Protein AF-A0A5C4MH29-F1 (afdb_monomer)

Mean predicted aligned error: 8.15 Å

Structure (mmCIF, N/CA/C/O backbone):
data_AF-A0A5C4MH29-F1
#
_entry.id   AF-A0A5C4MH29-F1
#
loop_
_atom_site.group_PDB
_atom_site.id
_atom_site.type_symbol
_atom_site.label_atom_id
_atom_site.label_alt_id
_atom_site.label_comp_id
_atom_site.label_asym_id
_atom_site.label_entity_id
_atom_site.label_seq_id
_atom_site.pdbx_PDB_ins_code
_atom_site.Cartn_x
_atom_site.Cartn_y
_atom_site.Cartn_z
_atom_site.occupancy
_atom_site.B_iso_or_equiv
_atom_site.auth_seq_id
_atom_site.auth_comp_id
_atom_site.auth_asym_id
_atom_site.auth_atom_id
_atom_site.pdbx_PDB_mo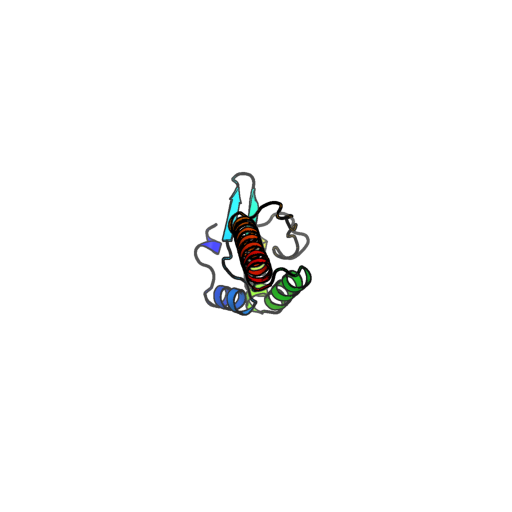del_num
ATOM 1 N N . LYS A 1 1 ? -5.530 -4.523 -14.026 1.00 89.12 1 LYS A N 1
ATOM 2 C CA . LYS A 1 1 ? -6.011 -5.848 -13.537 1.00 89.12 1 LYS A CA 1
ATOM 3 C C . LYS A 1 1 ? -5.090 -7.004 -13.938 1.00 89.12 1 LYS A C 1
ATOM 5 O O . LYS A 1 1 ? -4.493 -7.579 -13.048 1.00 89.12 1 LYS A O 1
ATOM 10 N N . ARG A 1 2 ? -4.913 -7.328 -15.233 1.00 92.62 2 ARG A N 1
ATOM 11 C CA . ARG A 1 2 ? -4.077 -8.476 -15.668 1.00 92.62 2 ARG A CA 1
ATOM 12 C C . ARG A 1 2 ? -2.631 -8.456 -15.143 1.00 92.62 2 ARG A C 1
ATOM 14 O O . ARG A 1 2 ? -2.185 -9.482 -14.659 1.00 92.62 2 ARG A O 1
ATOM 21 N N . ARG A 1 3 ? -1.936 -7.311 -15.195 1.00 91.19 3 ARG A N 1
ATOM 22 C CA . ARG A 1 3 ? -0.556 -7.185 -14.677 1.00 91.19 3 ARG A CA 1
ATOM 23 C C . ARG A 1 3 ? -0.464 -7.493 -13.176 1.00 91.19 3 ARG A C 1
ATOM 25 O O . ARG A 1 3 ? 0.333 -8.321 -12.770 1.00 91.19 3 ARG A O 1
ATOM 32 N N . HIS A 1 4 ? -1.385 -6.953 -12.379 1.00 94.00 4 HIS A N 1
ATOM 33 C CA . HIS A 1 4 ? -1.471 -7.223 -10.938 1.00 94.00 4 HIS A CA 1
ATOM 34 C C . HIS A 1 4 ? -1.911 -8.654 -10.568 1.00 94.00 4 HIS A C 1
ATOM 36 O O . HIS A 1 4 ? -1.766 -9.047 -9.419 1.00 94.00 4 HIS A O 1
ATOM 42 N N . ALA A 1 5 ? -2.421 -9.457 -11.510 1.00 94.75 5 ALA A N 1
ATOM 43 C CA . ALA A 1 5 ? -2.714 -10.874 -11.258 1.00 94.75 5 ALA A CA 1
ATOM 44 C C . ALA A 1 5 ? -1.462 -11.769 -11.344 1.00 94.75 5 ALA A C 1
ATOM 46 O O . ALA A 1 5 ? -1.512 -12.932 -10.957 1.00 94.75 5 ALA A O 1
ATOM 47 N N . ALA A 1 6 ? -0.363 -11.240 -11.884 1.00 94.69 6 ALA A N 1
ATOM 48 C CA . ALA A 1 6 ? 0.896 -11.947 -12.081 1.00 94.69 6 ALA A CA 1
ATOM 49 C C . ALA A 1 6 ? 2.070 -10.980 -11.860 1.00 94.69 6 ALA A C 1
ATOM 51 O O . ALA A 1 6 ? 2.892 -10.764 -12.751 1.00 94.69 6 ALA A O 1
ATOM 52 N N . VAL A 1 7 ? 2.102 -10.357 -10.677 1.00 96.25 7 VAL A N 1
ATOM 53 C CA . VAL A 1 7 ? 3.209 -9.482 -10.270 1.00 96.25 7 VAL A CA 1
ATOM 54 C C . VAL A 1 7 ? 4.501 -10.296 -10.221 1.00 96.25 7 VAL A C 1
ATOM 56 O O . VAL A 1 7 ? 4.497 -11.469 -9.842 1.00 96.25 7 VAL A O 1
ATOM 59 N N . TRP A 1 8 ? 5.609 -9.684 -10.631 1.00 97.44 8 TRP A N 1
ATOM 60 C CA . TRP A 1 8 ? 6.907 -10.348 -10.625 1.00 97.44 8 TRP A CA 1
ATOM 61 C C . TRP A 1 8 ? 7.310 -10.750 -9.200 1.00 97.44 8 TRP A C 1
ATOM 63 O O . TRP A 1 8 ? 7.207 -9.916 -8.301 1.00 97.44 8 TRP A O 1
ATOM 73 N N . PRO A 1 9 ? 7.828 -11.972 -8.977 1.00 98.00 9 PRO A N 1
ATOM 74 C CA . PRO A 1 9 ? 8.247 -12.404 -7.643 1.00 98.00 9 PRO A CA 1
ATOM 75 C C . PRO A 1 9 ? 9.243 -11.442 -6.983 1.00 98.00 9 PRO A C 1
ATOM 77 O O . PRO A 1 9 ? 9.075 -11.075 -5.831 1.00 98.00 9 PRO A O 1
ATOM 80 N N . GLU A 1 10 ? 10.224 -10.944 -7.738 1.00 97.75 10 GLU A N 1
ATOM 81 C CA . GLU A 1 10 ? 11.200 -9.958 -7.252 1.00 97.75 10 GLU A CA 1
ATOM 82 C C . GLU A 1 10 ? 10.580 -8.613 -6.841 1.00 97.75 10 GLU A C 1
ATOM 84 O O . GLU A 1 10 ? 11.100 -7.951 -5.948 1.00 97.75 10 GLU A O 1
ATOM 89 N N . MET A 1 11 ? 9.465 -8.212 -7.458 1.00 96.62 11 MET A N 1
ATOM 90 C CA . MET A 1 11 ? 8.736 -7.002 -7.076 1.00 96.62 11 MET A CA 1
ATOM 91 C C . MET A 1 11 ? 7.990 -7.219 -5.754 1.00 96.62 11 MET A C 1
ATOM 93 O O . MET A 1 11 ? 7.990 -6.337 -4.901 1.00 96.62 11 MET A O 1
ATOM 97 N N . LEU A 1 12 ? 7.395 -8.402 -5.565 1.00 97.31 12 LEU A N 1
ATOM 98 C CA . LEU A 1 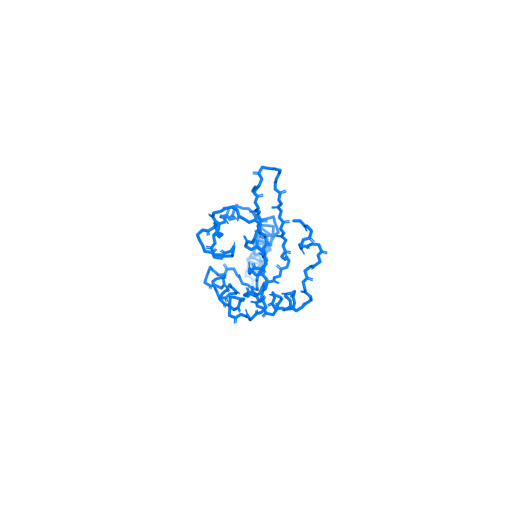12 ? 6.731 -8.778 -4.311 1.00 97.31 12 LEU A CA 1
ATOM 99 C C . LEU A 1 12 ? 7.723 -8.817 -3.142 1.00 97.31 12 LEU A C 1
ATOM 101 O O . LEU A 1 12 ? 7.439 -8.268 -2.081 1.00 97.31 12 LEU A O 1
ATOM 105 N N . GLU A 1 13 ? 8.902 -9.404 -3.356 1.00 97.81 13 GLU A N 1
ATOM 106 C CA . GLU A 1 13 ? 9.976 -9.428 -2.356 1.00 97.81 13 GLU A CA 1
ATOM 107 C C . GLU A 1 13 ? 10.490 -8.019 -2.034 1.00 97.81 13 GLU A C 1
ATOM 109 O O . GLU A 1 13 ? 10.710 -7.693 -0.871 1.00 97.81 13 GLU A O 1
ATOM 114 N N . ALA A 1 14 ? 10.645 -7.156 -3.045 1.00 96.75 14 ALA A N 1
ATOM 115 C CA . ALA A 1 14 ? 11.069 -5.775 -2.832 1.00 96.75 14 ALA A CA 1
ATOM 116 C C . ALA A 1 14 ? 10.048 -4.964 -2.021 1.00 96.75 14 ALA A C 1
ATOM 118 O O . ALA A 1 14 ? 10.448 -4.244 -1.110 1.00 96.75 14 ALA A O 1
ATOM 119 N N . LEU A 1 15 ? 8.749 -5.122 -2.303 1.00 95.44 15 LEU A N 1
ATOM 120 C CA . LEU A 1 15 ? 7.672 -4.511 -1.516 1.00 95.44 15 LEU A CA 1
ATOM 121 C C . LEU A 1 15 ? 7.743 -4.965 -0.055 1.00 95.44 15 LEU A C 1
ATOM 123 O O . LEU A 1 15 ? 7.806 -4.133 0.850 1.00 95.44 15 LEU A O 1
ATOM 127 N N . TYR A 1 16 ? 7.807 -6.278 0.172 1.00 95.25 16 TYR A N 1
ATOM 128 C CA . TYR A 1 16 ? 7.871 -6.830 1.522 1.00 95.25 16 TYR A CA 1
ATOM 129 C C . TYR A 1 16 ? 9.114 -6.340 2.281 1.00 95.25 16 TYR A C 1
ATOM 131 O O . TYR A 1 16 ? 9.007 -5.878 3.413 1.00 95.25 16 TYR A O 1
ATOM 139 N N . ALA A 1 17 ? 10.290 -6.363 1.644 1.00 94.44 17 ALA A N 1
ATOM 140 C CA . ALA A 1 17 ? 11.541 -5.891 2.240 1.00 94.44 17 ALA A CA 1
ATOM 141 C C . ALA A 1 17 ? 11.571 -4.371 2.486 1.00 94.44 17 ALA A C 1
ATOM 143 O O . ALA A 1 17 ? 12.290 -3.908 3.372 1.00 94.44 17 ALA A O 1
ATOM 144 N N . ALA A 1 18 ? 10.807 -3.586 1.720 1.00 92.62 18 ALA A N 1
ATOM 145 C CA . ALA A 1 18 ? 10.659 -2.150 1.938 1.00 92.62 18 ALA A CA 1
ATOM 146 C C . ALA A 1 18 ? 9.750 -1.813 3.136 1.00 92.62 18 ALA A C 1
ATOM 148 O O . ALA A 1 18 ? 9.777 -0.665 3.591 1.00 92.62 18 ALA A O 1
ATOM 149 N N . GLY A 1 19 ? 9.006 -2.793 3.665 1.00 92.69 19 GLY A N 1
ATOM 150 C CA . GLY A 1 19 ? 8.056 -2.640 4.775 1.00 92.69 19 GLY A CA 1
ATOM 151 C C . GLY A 1 19 ? 6.595 -2.538 4.332 1.00 92.69 19 GLY A C 1
ATOM 152 O O . GLY A 1 19 ? 5.768 -2.027 5.076 1.00 92.69 19 GLY A O 1
ATOM 153 N N . TRP A 1 20 ? 6.267 -2.964 3.106 1.00 93.44 20 TRP A N 1
ATOM 154 C CA . TRP A 1 20 ? 4.887 -2.973 2.623 1.00 93.44 20 TRP A CA 1
ATOM 155 C C . TRP A 1 20 ? 4.222 -4.288 3.028 1.00 93.44 20 TRP A C 1
ATOM 157 O O . TRP A 1 20 ? 4.528 -5.359 2.489 1.00 93.44 20 TRP A O 1
ATOM 167 N N . HIS A 1 21 ? 3.283 -4.202 3.960 1.00 93.56 21 HIS A N 1
ATOM 168 C CA . HIS A 1 21 ? 2.521 -5.327 4.487 1.00 93.56 21 HIS A CA 1
ATOM 169 C C . HIS A 1 21 ? 1.036 -5.177 4.154 1.00 93.56 21 HIS A C 1
ATOM 171 O O . HIS A 1 21 ? 0.560 -4.094 3.825 1.00 93.56 21 HIS A O 1
ATOM 177 N N . ASN A 1 22 ? 0.321 -6.304 4.132 1.00 95.06 22 ASN A N 1
ATOM 178 C CA . ASN A 1 22 ? -1.108 -6.387 3.802 1.00 95.06 22 ASN A CA 1
ATOM 179 C C . ASN A 1 22 ? -1.553 -5.556 2.568 1.00 95.06 22 ASN A C 1
ATOM 181 O 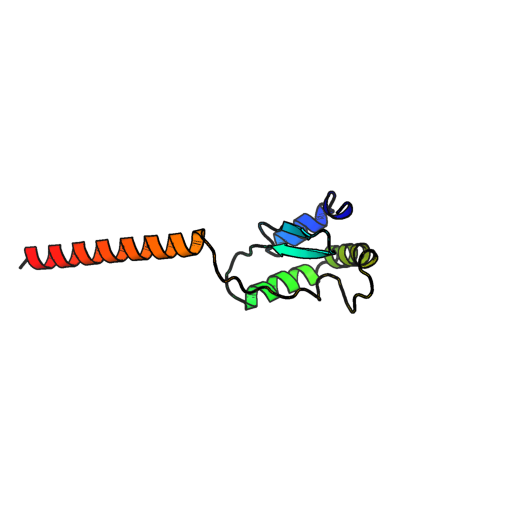O . ASN A 1 22 ? -2.676 -5.054 2.497 1.00 95.06 22 ASN A O 1
ATOM 185 N N . TYR A 1 23 ? -0.664 -5.400 1.577 1.00 94.88 23 TYR A N 1
ATOM 186 C CA . TYR A 1 23 ? -0.867 -4.462 0.475 1.00 94.88 23 TYR A CA 1
ATOM 187 C C . TYR A 1 23 ? -1.944 -4.948 -0.503 1.00 94.88 23 TYR A C 1
ATOM 189 O O . TYR A 1 23 ? -1.829 -6.019 -1.103 1.00 94.88 23 TYR A O 1
ATOM 197 N N . SER A 1 24 ? -2.983 -4.136 -0.691 1.00 95.50 24 SER A N 1
ATOM 198 C CA . SER A 1 24 ? -4.134 -4.419 -1.548 1.00 95.50 24 SER A CA 1
ATOM 199 C C . SER A 1 24 ? -4.471 -3.241 -2.460 1.00 95.50 24 SER A C 1
ATOM 201 O O . SER A 1 24 ? -4.336 -2.079 -2.086 1.00 95.50 24 SER A O 1
ATOM 203 N N . LEU A 1 25 ? -4.968 -3.552 -3.661 1.00 94.56 25 LEU A N 1
ATOM 204 C CA . LEU A 1 25 ? -5.442 -2.575 -4.642 1.00 94.56 25 LEU A CA 1
ATOM 205 C C . LEU A 1 25 ? -6.917 -2.813 -4.977 1.00 94.56 25 LEU A C 1
ATOM 207 O O . LEU A 1 25 ? -7.317 -3.920 -5.343 1.00 94.56 25 LEU A O 1
ATOM 211 N N . PHE A 1 26 ? -7.706 -1.745 -4.954 1.00 94.25 26 PHE A N 1
ATOM 212 C CA . PHE A 1 26 ? -9.132 -1.746 -5.264 1.00 94.25 26 PHE A CA 1
ATOM 213 C C . PHE A 1 26 ? -9.392 -0.829 -6.451 1.00 94.25 26 PHE A C 1
ATOM 215 O O . PHE A 1 26 ? -9.005 0.333 -6.440 1.00 94.25 26 PHE A O 1
ATOM 222 N N . LEU A 1 27 ? -10.057 -1.345 -7.485 1.00 92.62 27 LEU A N 1
ATOM 223 C CA . LEU A 1 27 ? -10.370 -0.581 -8.692 1.00 92.62 27 LEU A CA 1
ATOM 224 C C . LEU A 1 27 ? -11.881 -0.488 -8.878 1.00 92.62 27 LEU A C 1
ATOM 226 O O . LEU A 1 27 ? -12.548 -1.504 -9.109 1.00 92.62 27 LEU A O 1
ATOM 230 N N . ARG A 1 28 ? -12.407 0.734 -8.824 1.00 92.94 28 ARG A N 1
ATOM 231 C CA . ARG A 1 28 ? -13.812 1.039 -9.097 1.00 92.94 28 ARG A CA 1
ATOM 232 C C . ARG A 1 28 ? -14.071 1.074 -10.617 1.00 92.94 28 ARG A C 1
ATOM 234 O O . ARG A 1 28 ? -13.143 1.331 -11.386 1.00 92.94 28 ARG A O 1
ATOM 241 N N . PRO A 1 29 ? -15.302 0.791 -11.098 1.00 92.44 29 PRO A N 1
ATOM 242 C CA . PRO A 1 29 ? -15.598 0.779 -12.536 1.00 92.44 29 PRO A CA 1
ATOM 243 C C . PRO A 1 29 ? -15.363 2.101 -13.277 1.00 92.44 29 PRO A C 1
ATOM 245 O O . PRO A 1 29 ? -15.210 2.079 -14.492 1.00 92.44 29 PRO A O 1
ATOM 248 N N . ASP A 1 30 ? -15.339 3.227 -12.568 1.00 88.62 30 ASP A N 1
ATOM 249 C CA . ASP A 1 30 ? -15.089 4.563 -13.120 1.00 88.62 30 ASP A CA 1
ATOM 250 C C . ASP A 1 30 ? -13.598 4.940 -13.179 1.00 88.62 30 ASP A C 1
ATOM 252 O O . ASP A 1 30 ? -13.271 6.064 -13.540 1.00 88.62 30 ASP A O 1
ATOM 256 N N . GLY A 1 31 ? -12.698 4.014 -12.833 1.00 85.75 31 GLY A N 1
ATOM 257 C CA . GLY A 1 31 ? -11.252 4.207 -12.940 1.00 85.75 31 GLY A CA 1
ATOM 258 C C . GLY A 1 31 ? -10.557 4.625 -11.647 1.00 85.75 31 GLY A C 1
ATOM 259 O O . GLY A 1 31 ? -9.329 4.615 -11.619 1.00 85.75 31 GLY A O 1
ATOM 260 N N . LEU A 1 32 ? -11.288 4.911 -10.560 1.00 86.88 32 LEU A N 1
ATOM 261 C CA . LEU A 1 32 ? -10.652 5.198 -9.270 1.00 86.88 32 LEU A CA 1
ATOM 262 C C . LEU A 1 32 ? -9.916 3.956 -8.743 1.00 86.88 32 LEU A C 1
ATOM 264 O O . LEU A 1 32 ? -10.540 2.918 -8.493 1.00 86.88 32 LEU A O 1
ATOM 268 N N . LEU A 1 33 ? -8.604 4.088 -8.546 1.00 88.56 33 LEU A N 1
ATOM 269 C CA . LEU A 1 33 ? -7.736 3.082 -7.940 1.00 88.56 33 LEU A CA 1
ATOM 270 C C . LEU A 1 33 ? -7.374 3.510 -6.512 1.00 88.56 33 LEU A C 1
ATOM 272 O O . LEU A 1 33 ? -6.863 4.606 -6.310 1.00 88.56 33 LEU A O 1
ATOM 276 N N . ILE A 1 34 ? -7.625 2.641 -5.535 1.00 91.62 34 ILE A N 1
ATOM 277 C CA . ILE A 1 34 ? -7.279 2.845 -4.123 1.00 91.62 34 ILE A CA 1
ATOM 278 C C . ILE A 1 34 ? -6.267 1.777 -3.717 1.00 91.62 34 ILE A C 1
ATOM 280 O O . ILE A 1 34 ? -6.500 0.592 -3.966 1.00 91.62 34 ILE A O 1
ATOM 284 N N . GLY A 1 35 ? -5.167 2.194 -3.090 1.00 91.50 35 GLY A N 1
ATOM 285 C CA . GLY A 1 35 ? -4.214 1.305 -2.431 1.00 91.50 35 GLY A CA 1
ATOM 286 C C . GLY A 1 35 ? -4.373 1.349 -0.917 1.00 91.50 35 GLY A C 1
ATOM 287 O O . GLY A 1 35 ? -4.562 2.418 -0.351 1.00 91.50 35 GLY A O 1
ATOM 288 N N . TYR A 1 36 ? -4.297 0.185 -0.283 1.00 92.31 36 TYR A N 1
ATOM 289 C CA . TYR A 1 36 ? -4.234 0.025 1.168 1.00 92.31 36 TYR A CA 1
ATOM 290 C C . TYR A 1 36 ? -2.982 -0.770 1.503 1.00 92.31 36 TYR A C 1
ATOM 292 O O . TYR A 1 36 ? -2.808 -1.842 0.929 1.00 92.31 36 TYR A O 1
ATOM 300 N N . LEU A 1 37 ? -2.138 -0.272 2.401 1.00 92.06 37 LEU A N 1
ATOM 301 C CA . LEU A 1 37 ? -0.969 -0.981 2.914 1.00 92.06 37 LEU A CA 1
ATOM 302 C C . LEU A 1 37 ? -0.854 -0.760 4.420 1.00 92.06 37 LEU A C 1
ATOM 304 O O . LEU A 1 37 ? -1.260 0.281 4.929 1.00 92.06 37 LEU A O 1
ATOM 308 N N . GLU A 1 38 ? -0.251 -1.725 5.094 1.00 90.94 38 GLU A N 1
ATOM 309 C CA . GLU A 1 38 ? 0.211 -1.633 6.473 1.00 90.94 38 GLU A CA 1
ATOM 310 C C . GLU A 1 38 ? 1.742 -1.530 6.470 1.00 90.94 38 GLU A C 1
ATOM 312 O O . GLU A 1 38 ? 2.414 -2.102 5.610 1.00 90.94 38 GLU A O 1
ATOM 317 N N . THR A 1 39 ? 2.300 -0.810 7.435 1.00 90.38 39 THR A N 1
ATOM 318 C CA . THR A 1 39 ? 3.738 -0.766 7.726 1.00 90.38 39 THR A CA 1
ATOM 319 C C . THR A 1 39 ? 3.917 -0.873 9.239 1.00 90.38 39 THR A C 1
ATOM 321 O O . THR A 1 39 ? 2.973 -0.628 9.989 1.00 90.38 39 THR A O 1
ATOM 324 N N . ASP A 1 40 ? 5.110 -1.243 9.696 1.00 83.50 40 ASP A N 1
ATOM 325 C CA . ASP A 1 40 ? 5.412 -1.568 11.099 1.00 83.50 40 ASP A CA 1
ATOM 326 C C . ASP A 1 40 ? 5.240 -0.395 12.099 1.00 83.50 40 ASP A C 1
ATOM 328 O O . ASP A 1 40 ? 5.477 -0.566 13.296 1.00 83.50 40 ASP A O 1
ATOM 332 N N . SER A 1 41 ? 4.819 0.791 11.648 1.00 67.56 41 SER A N 1
ATOM 333 C CA . SER A 1 41 ? 4.693 1.997 12.470 1.00 67.56 41 SER A CA 1
ATOM 334 C C . SER A 1 41 ? 3.626 2.956 11.941 1.00 67.56 41 SER A C 1
ATOM 336 O O . SER A 1 41 ? 3.381 3.049 10.741 1.00 67.56 41 SER A O 1
ATOM 338 N N . VAL A 1 42 ? 3.010 3.693 12.863 1.00 58.03 42 VAL A N 1
ATOM 339 C CA . VAL A 1 42 ? 1.921 4.661 12.630 1.00 58.03 42 VAL A CA 1
ATOM 340 C C . VAL A 1 42 ? 2.415 6.098 12.427 1.00 58.03 42 VAL A C 1
ATOM 342 O O . VAL A 1 42 ? 1.612 7.012 12.249 1.00 58.03 42 VAL A O 1
ATOM 345 N N . GLU A 1 43 ? 3.728 6.329 12.453 1.00 66.12 43 GLU A N 1
ATOM 346 C CA . GLU A 1 43 ? 4.285 7.671 12.285 1.00 66.12 43 GLU A CA 1
ATOM 347 C C . GLU A 1 43 ? 4.292 8.089 10.806 1.00 66.12 43 GLU A C 1
ATOM 349 O O . GLU A 1 43 ? 4.800 7.378 9.938 1.00 66.12 43 GLU A O 1
ATOM 354 N N . ALA A 1 44 ? 3.776 9.288 10.512 1.00 61.28 44 ALA A N 1
ATOM 355 C CA . ALA A 1 44 ? 3.641 9.808 9.145 1.00 61.28 44 ALA A CA 1
ATOM 356 C C . ALA A 1 44 ? 4.976 9.902 8.374 1.00 61.28 44 ALA A C 1
ATOM 358 O O . ALA A 1 44 ? 4.999 9.863 7.142 1.00 61.28 44 ALA A O 1
ATOM 359 N N . ASP A 1 45 ? 6.099 10.026 9.085 1.00 68.75 45 ASP A N 1
ATOM 360 C CA . ASP A 1 45 ? 7.425 10.063 8.467 1.00 68.75 45 ASP A CA 1
ATOM 361 C C . ASP A 1 45 ? 7.894 8.675 7.994 1.00 68.75 45 ASP A C 1
ATOM 363 O O . ASP A 1 45 ? 8.639 8.584 7.017 1.00 68.75 45 ASP A O 1
ATOM 367 N N . GLU A 1 46 ? 7.379 7.585 8.571 1.00 76.25 46 GLU A N 1
ATOM 368 C CA . GLU A 1 46 ? 7.738 6.231 8.142 1.00 76.25 46 GLU A CA 1
ATOM 369 C C . GLU A 1 46 ? 7.077 5.823 6.820 1.00 76.25 46 GLU A C 1
ATOM 371 O O . GLU A 1 46 ? 7.675 5.059 6.056 1.00 76.25 46 GLU A O 1
ATOM 376 N N . LEU A 1 47 ? 5.906 6.385 6.482 1.00 78.50 47 LEU A N 1
ATOM 377 C CA . LEU A 1 47 ? 5.295 6.172 5.164 1.00 78.50 47 LEU A CA 1
ATOM 378 C C . LEU A 1 47 ? 6.211 6.688 4.040 1.00 78.50 47 LEU A C 1
ATOM 380 O O . LEU A 1 47 ? 6.420 6.015 3.028 1.00 78.50 47 LEU A O 1
ATOM 384 N N . LYS A 1 48 ? 6.816 7.865 4.232 1.00 82.94 48 LYS A N 1
ATOM 385 C CA . LYS A 1 48 ? 7.775 8.427 3.268 1.00 82.94 48 LYS A CA 1
ATOM 386 C C . LYS A 1 48 ? 9.027 7.565 3.169 1.00 82.94 48 LYS A C 1
ATOM 388 O O . LYS A 1 48 ? 9.554 7.379 2.074 1.00 82.94 48 LYS A O 1
ATOM 393 N N . ASP A 1 49 ? 9.477 7.000 4.284 1.00 87.06 49 ASP A N 1
ATOM 394 C CA . ASP A 1 49 ? 10.651 6.134 4.307 1.00 87.06 49 ASP A CA 1
ATOM 395 C C . ASP A 1 49 ? 10.409 4.799 3.586 1.00 87.06 49 ASP A C 1
ATOM 397 O O . ASP A 1 49 ? 11.252 4.387 2.784 1.00 87.06 49 ASP A O 1
ATOM 401 N N . VAL A 1 50 ? 9.267 4.125 3.799 1.00 88.56 50 VAL A N 1
ATOM 402 C CA . VAL A 1 50 ? 8.930 2.884 3.061 1.00 88.56 50 VAL A CA 1
ATOM 403 C C . VAL A 1 50 ? 8.767 3.154 1.563 1.00 88.56 50 VAL A C 1
ATOM 405 O O . VAL A 1 50 ? 9.176 2.331 0.737 1.00 88.56 50 VAL A O 1
ATOM 408 N N . GLN A 1 51 ? 8.217 4.316 1.193 1.00 87.38 51 GLN A N 1
ATOM 409 C CA . GLN A 1 51 ? 8.102 4.748 -0.200 1.00 87.38 51 GLN A CA 1
ATOM 410 C C . GLN A 1 51 ? 9.481 5.014 -0.809 1.00 87.38 51 GLN A C 1
ATOM 412 O O . GLN A 1 51 ? 9.784 4.497 -1.883 1.00 87.38 51 GLN A O 1
ATOM 417 N N . ALA A 1 52 ? 10.353 5.743 -0.108 1.00 89.06 52 ALA A N 1
ATOM 418 C CA . ALA A 1 52 ? 11.710 6.031 -0.563 1.00 89.06 52 ALA A CA 1
ATOM 419 C C . ALA A 1 52 ? 12.548 4.752 -0.726 1.00 89.06 52 ALA A C 1
ATOM 421 O O . ALA A 1 52 ? 13.265 4.604 -1.721 1.00 89.06 52 ALA A O 1
ATOM 422 N N . ARG A 1 53 ? 12.422 3.794 0.205 1.00 91.00 53 ARG A N 1
ATOM 423 C CA . ARG A 1 53 ? 13.055 2.471 0.090 1.00 91.00 53 ARG A CA 1
ATOM 424 C C . ARG A 1 53 ? 12.600 1.742 -1.169 1.00 91.00 53 ARG A C 1
ATOM 426 O O . ARG A 1 53 ? 13.446 1.221 -1.891 1.00 91.00 53 ARG A O 1
ATOM 433 N N . MET A 1 54 ? 11.297 1.740 -1.458 1.00 92.56 54 MET A N 1
ATOM 434 C CA . MET A 1 54 ? 10.764 1.097 -2.659 1.00 92.56 54 MET A CA 1
ATOM 435 C C . MET A 1 54 ? 11.227 1.803 -3.941 1.00 92.56 54 MET A C 1
ATOM 437 O O . MET A 1 54 ? 11.686 1.143 -4.880 1.00 92.56 54 MET A O 1
ATOM 441 N N . ALA A 1 55 ? 11.180 3.138 -3.959 1.00 90.44 55 ALA A N 1
ATOM 442 C CA . ALA A 1 55 ? 11.583 3.968 -5.092 1.00 90.44 55 ALA A CA 1
ATOM 443 C C . ALA A 1 55 ? 13.060 3.771 -5.474 1.00 90.44 55 ALA A C 1
ATOM 445 O O . ALA A 1 55 ? 13.416 3.833 -6.651 1.00 90.44 55 ALA A O 1
ATOM 446 N N . ALA A 1 56 ? 13.916 3.466 -4.495 1.00 92.56 56 ALA A N 1
ATOM 447 C CA . ALA A 1 56 ? 15.331 3.186 -4.712 1.00 92.56 56 ALA A CA 1
ATOM 448 C C . ALA A 1 56 ? 15.609 1.841 -5.417 1.00 92.56 56 ALA A C 1
ATOM 450 O O . ALA A 1 56 ? 16.735 1.611 -5.865 1.00 92.56 56 ALA A O 1
ATOM 451 N N . THR A 1 57 ? 14.628 0.938 -5.533 1.00 94.69 57 THR A N 1
ATOM 452 C CA . THR A 1 57 ? 14.851 -0.395 -6.113 1.00 94.69 57 THR A CA 1
ATOM 453 C C . THR A 1 57 ? 14.794 -0.393 -7.646 1.00 94.69 57 THR A C 1
ATOM 455 O O . THR A 1 57 ? 13.915 0.199 -8.278 1.00 94.69 57 THR A O 1
ATOM 458 N N . ASP A 1 58 ? 15.705 -1.138 -8.283 1.00 95.62 58 ASP A N 1
ATOM 459 C CA . ASP A 1 58 ? 15.714 -1.309 -9.744 1.00 95.62 58 ASP A CA 1
ATOM 460 C C . ASP A 1 58 ? 14.469 -2.043 -10.268 1.00 95.62 58 ASP A C 1
ATOM 462 O O . ASP A 1 58 ? 14.062 -1.854 -11.418 1.00 95.62 58 ASP A O 1
ATOM 466 N N . VAL A 1 59 ? 13.868 -2.913 -9.450 1.00 96.38 59 VAL A N 1
ATOM 467 C CA . VAL A 1 59 ? 12.631 -3.616 -9.807 1.00 96.38 59 VAL A CA 1
ATOM 468 C C . VAL A 1 59 ? 11.426 -2.681 -9.805 1.00 96.38 59 VAL A C 1
ATOM 470 O O . VAL A 1 59 ? 10.656 -2.754 -10.761 1.00 96.38 59 VAL A O 1
ATOM 473 N N . ASN A 1 60 ? 11.318 -1.745 -8.846 1.00 93.62 60 ASN A N 1
ATOM 474 C CA . ASN A 1 60 ? 10.246 -0.744 -8.860 1.00 93.62 60 ASN A CA 1
ATOM 475 C C . ASN A 1 60 ? 10.306 0.074 -10.145 1.00 93.62 60 ASN A C 1
ATOM 477 O O . ASN A 1 60 ? 9.322 0.157 -10.867 1.00 93.62 60 ASN A O 1
ATOM 481 N N . ARG A 1 61 ? 11.491 0.581 -10.508 1.00 92.56 61 ARG A N 1
ATOM 482 C CA . ARG A 1 61 ? 11.671 1.367 -11.738 1.00 92.56 61 ARG A CA 1
ATOM 483 C C . ARG A 1 61 ? 11.173 0.633 -12.987 1.00 92.56 61 ARG A C 1
ATOM 485 O O . ARG A 1 61 ? 10.482 1.221 -13.815 1.00 92.56 61 ARG A O 1
ATOM 492 N N . ARG A 1 62 ? 11.523 -0.650 -13.137 1.00 94.81 62 ARG A N 1
ATOM 493 C CA . ARG A 1 62 ? 11.091 -1.477 -14.279 1.00 94.81 62 ARG A CA 1
ATOM 494 C C . ARG A 1 62 ? 9.588 -1.742 -14.250 1.00 94.81 62 ARG A C 1
ATOM 496 O O . ARG A 1 62 ? 8.937 -1.647 -15.285 1.00 94.81 62 ARG A O 1
ATOM 503 N N . TRP A 1 63 ? 9.050 -2.052 -13.074 1.00 93.50 63 TRP A N 1
ATOM 504 C CA . TRP A 1 63 ? 7.625 -2.295 -12.895 1.00 93.50 63 TRP A CA 1
ATOM 505 C C . TRP A 1 63 ? 6.792 -1.046 -13.209 1.00 93.50 63 TRP A C 1
ATOM 507 O O . TRP A 1 63 ? 5.826 -1.131 -13.967 1.00 93.50 63 TRP A O 1
ATOM 517 N N . GLN A 1 64 ? 7.204 0.121 -12.706 1.00 89.06 64 GLN A N 1
ATOM 518 C CA . GLN A 1 64 ? 6.550 1.399 -12.989 1.00 89.06 64 GLN A CA 1
ATOM 519 C C . GLN A 1 64 ? 6.604 1.751 -14.474 1.00 89.06 64 GLN A C 1
ATOM 521 O O . GLN A 1 64 ? 5.600 2.192 -15.024 1.00 89.06 64 GLN A O 1
ATOM 526 N N . ALA A 1 65 ? 7.728 1.488 -15.149 1.00 89.06 65 ALA A N 1
ATOM 527 C CA . ALA A 1 65 ? 7.840 1.701 -16.590 1.00 89.06 65 ALA A CA 1
ATOM 528 C C . ALA A 1 65 ? 6.832 0.856 -17.387 1.00 89.06 65 ALA A C 1
ATOM 530 O O . ALA A 1 65 ? 6.224 1.371 -18.321 1.00 89.06 65 ALA A O 1
ATOM 531 N N . GLU A 1 66 ? 6.598 -0.407 -17.004 1.00 88.94 66 GLU A N 1
ATOM 532 C CA . GLU A 1 66 ? 5.513 -1.176 -17.619 1.00 88.94 66 GLU A CA 1
ATOM 533 C C . GLU A 1 66 ? 4.158 -0.559 -17.275 1.00 88.94 66 GLU A C 1
ATOM 535 O O . GLU A 1 66 ? 3.349 -0.302 -18.163 1.00 88.94 66 GLU A O 1
ATOM 540 N N . MET A 1 67 ? 3.891 -0.314 -15.991 1.00 87.62 67 MET A N 1
ATOM 541 C CA . MET A 1 67 ? 2.593 0.158 -15.507 1.00 87.62 67 MET A CA 1
ATOM 542 C C . MET A 1 67 ? 2.175 1.519 -16.070 1.00 87.62 67 MET A C 1
ATOM 544 O O . MET A 1 67 ? 0.981 1.696 -16.316 1.00 87.62 67 MET A O 1
ATOM 548 N N . ALA A 1 68 ? 3.124 2.418 -16.340 1.00 84.00 68 ALA A N 1
ATOM 549 C CA . ALA A 1 68 ? 2.894 3.736 -16.925 1.00 84.00 68 ALA A CA 1
ATOM 550 C C . ALA A 1 68 ? 2.141 3.677 -18.266 1.00 84.00 68 ALA A C 1
ATOM 552 O O . ALA A 1 68 ? 1.327 4.548 -18.541 1.00 84.00 68 ALA A O 1
ATOM 553 N N . GLU A 1 69 ? 2.306 2.608 -19.055 1.00 82.62 69 GLU A N 1
ATOM 554 C CA . GLU A 1 69 ? 1.577 2.414 -20.323 1.00 82.62 69 GLU A CA 1
ATOM 555 C C . GLU A 1 69 ? 0.045 2.322 -20.166 1.00 82.62 69 GLU A C 1
ATOM 557 O O . GLU A 1 69 ? -0.679 2.334 -21.161 1.00 82.62 69 GLU A O 1
ATOM 562 N N . LEU A 1 70 ? -0.462 2.145 -18.941 1.00 78.25 70 LEU A N 1
ATOM 563 C CA . LEU A 1 70 ? -1.892 1.967 -18.662 1.00 78.25 70 LEU A CA 1
ATOM 564 C C . LEU A 1 70 ? -2.587 3.233 -18.168 1.00 78.25 70 LEU A C 1
ATOM 566 O O . LEU A 1 70 ? -3.800 3.191 -17.965 1.00 78.25 70 LEU A O 1
ATOM 570 N N . PHE A 1 71 ? -1.845 4.311 -17.941 1.00 74.81 71 PHE A N 1
ATOM 571 C CA . PHE A 1 71 ? -2.405 5.570 -17.481 1.00 74.81 71 PHE A CA 1
ATOM 572 C C . PHE A 1 71 ? -2.358 6.597 -18.614 1.00 74.81 71 PHE A C 1
ATOM 574 O O . PHE A 1 71 ? -1.342 6.751 -19.288 1.00 74.81 71 PHE A O 1
ATOM 581 N N . GLU A 1 72 ? -3.476 7.283 -18.833 1.00 64.69 72 GLU A N 1
ATOM 582 C CA . GLU A 1 72 ? -3.558 8.423 -19.748 1.00 64.69 72 GLU A CA 1
ATOM 583 C C . GLU A 1 72 ? -3.060 9.674 -19.004 1.00 64.69 72 GLU A C 1
ATOM 585 O O . GLU A 1 72 ? -3.521 9.938 -17.895 1.00 64.69 72 GLU A O 1
ATOM 590 N N . ASP A 1 73 ? -2.105 10.405 -19.591 1.00 56.12 73 ASP A N 1
ATOM 591 C CA . ASP A 1 73 ? -1.562 11.677 -19.080 1.00 56.12 73 ASP A CA 1
ATOM 592 C C . ASP A 1 73 ? -1.089 11.661 -17.607 1.00 56.12 73 ASP A C 1
ATOM 594 O O . ASP A 1 73 ? -1.468 12.509 -16.799 1.00 56.12 73 ASP A O 1
ATOM 598 N N . LEU A 1 74 ? -0.214 10.715 -17.243 1.00 57.94 74 LEU A N 1
ATOM 599 C CA . LEU A 1 74 ? 0.562 10.836 -16.002 1.00 57.94 74 LEU A CA 1
ATOM 600 C C . LEU A 1 74 ? 1.681 11.875 -16.168 1.00 57.94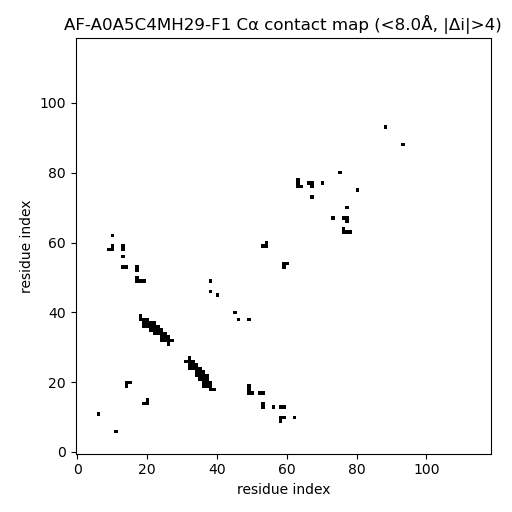 74 LEU A C 1
ATOM 602 O O . LEU A 1 74 ? 2.657 11.632 -16.879 1.00 57.94 74 LEU A O 1
ATOM 606 N N . ASP A 1 75 ? 1.592 12.987 -15.440 1.00 54.97 75 ASP A N 1
ATOM 607 C CA . ASP A 1 75 ? 2.772 13.783 -15.093 1.00 54.97 75 ASP A CA 1
ATOM 608 C C . ASP A 1 75 ? 3.520 13.063 -13.951 1.00 54.97 75 ASP A C 1
ATOM 610 O O . ASP A 1 75 ? 3.220 13.268 -12.777 1.00 54.97 75 ASP A O 1
ATOM 614 N N . GLY A 1 76 ? 4.473 12.187 -14.294 1.00 62.00 76 GLY A N 1
ATOM 615 C CA . GLY A 1 76 ? 5.328 11.470 -13.330 1.00 62.00 76 GLY A CA 1
ATOM 616 C C . GLY A 1 76 ? 5.141 9.950 -13.315 1.00 62.00 76 GLY A C 1
ATOM 617 O O . GLY A 1 76 ? 4.490 9.376 -14.192 1.00 62.00 76 GLY A O 1
ATOM 618 N N . ALA A 1 77 ? 5.760 9.273 -12.345 1.00 61.53 77 ALA A N 1
ATOM 619 C CA . ALA A 1 77 ? 5.582 7.831 -12.180 1.00 61.53 77 ALA A CA 1
ATOM 620 C C . ALA A 1 77 ? 4.216 7.511 -11.526 1.00 61.53 77 ALA A C 1
ATOM 622 O O . ALA A 1 77 ? 3.723 8.303 -10.719 1.00 61.53 77 ALA A O 1
ATOM 623 N N . PRO A 1 78 ? 3.585 6.354 -11.825 1.00 61.72 78 PRO A N 1
ATOM 624 C CA . PRO A 1 78 ? 2.283 5.995 -11.251 1.00 61.72 78 PRO A CA 1
ATOM 625 C C . PRO A 1 78 ? 2.239 5.971 -9.715 1.00 61.72 78 PRO A C 1
ATOM 627 O O . PRO A 1 78 ? 1.156 6.059 -9.141 1.00 61.72 78 PRO A O 1
ATOM 630 N N . ASP A 1 79 ? 3.390 5.831 -9.055 1.00 63.53 79 ASP A N 1
ATOM 631 C CA . ASP A 1 79 ? 3.541 5.812 -7.601 1.00 63.53 79 ASP A CA 1
ATOM 632 C C . ASP A 1 79 ? 3.816 7.181 -6.955 1.00 63.53 79 ASP A C 1
ATOM 634 O O . ASP A 1 79 ? 3.804 7.283 -5.731 1.00 63.53 79 ASP A O 1
ATOM 638 N N . GLU A 1 80 ? 3.998 8.242 -7.743 1.00 60.97 80 GLU A N 1
ATOM 639 C CA . GLU A 1 80 ? 4.239 9.609 -7.247 1.00 60.97 80 GLU A CA 1
ATOM 640 C C . GLU A 1 80 ? 2.940 10.426 -7.092 1.00 60.97 80 GLU A C 1
ATOM 642 O O . GLU A 1 80 ? 2.927 11.463 -6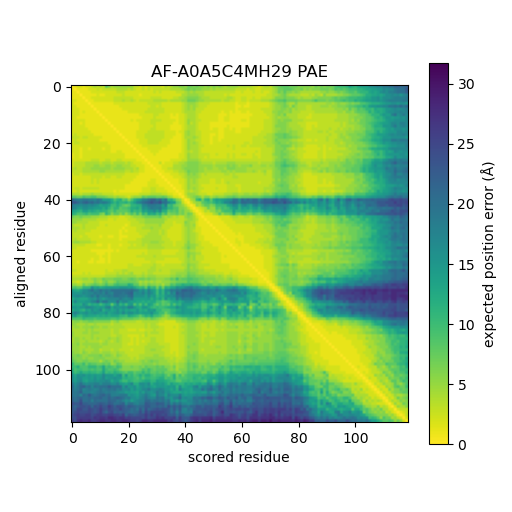.432 1.00 60.97 80 GLU A O 1
ATOM 647 N N . GLY A 1 81 ? 1.830 9.957 -7.676 1.00 60.28 81 GLY A N 1
ATOM 648 C CA . GLY A 1 81 ? 0.537 10.655 -7.716 1.00 60.28 81 GLY A CA 1
ATOM 649 C C . GLY A 1 81 ? -0.478 10.242 -6.644 1.00 60.28 81 GLY A C 1
ATOM 650 O O . GLY A 1 81 ? -1.658 10.581 -6.763 1.00 60.28 81 GLY A O 1
ATOM 651 N N . PHE A 1 82 ? -0.077 9.471 -5.629 1.00 66.81 82 PHE A N 1
ATOM 652 C CA . PHE A 1 82 ? -1.011 9.017 -4.599 1.00 66.81 82 PHE A CA 1
ATOM 653 C C . PHE A 1 82 ? -1.475 10.181 -3.717 1.00 66.81 82 PHE A C 1
ATOM 655 O O . PHE A 1 82 ? -0.679 10.849 -3.062 1.00 66.81 82 PHE A O 1
ATOM 662 N N . LEU A 1 83 ? -2.791 10.389 -3.666 1.00 77.88 83 LEU A N 1
ATOM 663 C CA . LEU A 1 83 ? -3.413 11.206 -2.633 1.00 77.88 83 LEU A CA 1
ATOM 664 C C . LEU A 1 83 ? -3.599 10.340 -1.389 1.00 77.88 83 LEU A C 1
ATOM 666 O O . LEU A 1 83 ? -4.341 9.357 -1.422 1.00 77.88 83 LEU A O 1
ATOM 670 N N . GLU A 1 84 ? -2.922 10.712 -0.308 1.00 83.69 84 GLU A N 1
ATOM 671 C CA . GLU A 1 84 ? -3.114 10.087 0.996 1.00 83.69 84 GLU A CA 1
ATOM 672 C C . GLU A 1 84 ? -4.547 10.345 1.482 1.00 83.69 84 GLU A C 1
ATOM 674 O O . GLU A 1 84 ? -5.042 11.476 1.443 1.00 83.69 84 GLU A O 1
ATOM 679 N N . LEU A 1 85 ? -5.235 9.279 1.892 1.00 87.56 85 LEU A N 1
ATOM 680 C CA . LEU A 1 85 ? -6.570 9.367 2.472 1.00 87.56 85 LEU A CA 1
ATOM 681 C C . LEU A 1 85 ? -6.446 9.372 3.993 1.00 87.56 85 LEU A C 1
ATOM 683 O O . LEU A 1 85 ? -5.812 8.489 4.560 1.00 87.56 85 LEU A O 1
ATOM 687 N N . GLU A 1 86 ? -7.093 10.339 4.641 1.00 88.44 86 GLU A N 1
ATOM 688 C CA . GLU A 1 86 ? -7.166 10.398 6.099 1.00 88.44 86 GLU A CA 1
ATOM 689 C C . GLU A 1 86 ? -8.043 9.254 6.624 1.00 88.44 86 GLU A C 1
ATOM 691 O O . GLU A 1 86 ? -9.238 9.165 6.313 1.00 88.44 86 GLU A O 1
ATOM 696 N N . GLU A 1 87 ? -7.454 8.368 7.424 1.00 90.25 87 GLU A N 1
ATOM 697 C CA . GLU A 1 87 ? -8.218 7.368 8.157 1.00 90.25 87 GLU A CA 1
ATOM 698 C C . GLU A 1 87 ? -8.989 8.046 9.297 1.00 90.25 87 GLU A C 1
ATOM 700 O O . GLU A 1 87 ? -8.410 8.630 10.208 1.00 90.25 87 GLU A O 1
ATOM 705 N N . ILE A 1 88 ? -10.319 7.946 9.265 1.00 94.50 88 ILE A N 1
ATOM 706 C CA . ILE A 1 88 ? -11.193 8.521 10.303 1.00 94.50 88 ILE A CA 1
ATOM 707 C C . ILE A 1 88 ? -11.740 7.471 11.283 1.00 94.50 88 ILE A C 1
ATOM 709 O O . ILE A 1 88 ? -12.398 7.821 12.266 1.00 94.50 88 ILE A O 1
ATOM 713 N N . PHE A 1 89 ? -11.540 6.180 10.996 1.00 94.81 89 PHE A N 1
ATOM 714 C CA . PHE A 1 89 ? -12.049 5.068 11.797 1.00 94.81 89 PHE A CA 1
ATOM 715 C C . PHE A 1 89 ? -11.314 3.753 11.494 1.00 94.81 89 PHE A C 1
ATOM 717 O O . PHE A 1 89 ? -11.294 3.316 10.345 1.00 94.81 89 PHE A O 1
ATOM 724 N N . ASN A 1 90 ? -10.868 3.075 12.555 1.00 94.12 90 ASN A N 1
ATOM 725 C CA . ASN A 1 90 ? -10.410 1.687 12.558 1.00 94.12 90 ASN A CA 1
ATOM 726 C C . ASN A 1 90 ? -11.064 0.944 13.737 1.00 94.12 90 ASN A C 1
ATOM 728 O O . ASN A 1 90 ? -11.073 1.444 14.867 1.00 94.12 90 ASN A O 1
ATOM 732 N N . LEU A 1 91 ? -11.671 -0.221 13.481 1.00 95.94 91 LEU A N 1
ATOM 733 C CA . LEU A 1 91 ? -12.419 -0.958 14.504 1.00 95.94 91 LEU A CA 1
ATOM 734 C C . LEU A 1 91 ? -11.480 -1.563 15.549 1.00 95.94 91 LEU A C 1
ATOM 736 O O . LEU A 1 91 ? -11.741 -1.446 16.747 1.00 95.94 91 LEU A O 1
ATOM 740 N N . GLU A 1 92 ? -10.432 -2.239 15.097 1.00 94.88 92 GLU A N 1
ATOM 741 C CA . GLU A 1 92 ? -9.482 -2.970 15.925 1.00 94.88 92 GLU A CA 1
ATOM 742 C C . GLU A 1 92 ? -8.741 -2.025 16.876 1.00 94.88 92 GLU A C 1
ATOM 744 O O . GLU A 1 92 ? -8.696 -2.299 18.079 1.00 94.88 92 GLU A O 1
ATOM 749 N N . ASP A 1 93 ? -8.279 -0.877 16.381 1.00 92.25 93 ASP A N 1
ATOM 750 C CA . ASP A 1 93 ? -7.576 0.128 17.182 1.00 92.25 93 ASP A CA 1
ATOM 751 C C . ASP A 1 93 ? -8.489 0.756 18.236 1.00 92.25 93 ASP A C 1
ATOM 753 O O . ASP A 1 93 ? -8.149 0.823 19.424 1.00 92.25 93 ASP A O 1
ATOM 757 N N . GLN A 1 94 ? -9.699 1.163 17.839 1.00 95.81 94 GLN A N 1
ATOM 758 C CA . GLN A 1 94 ? -10.657 1.748 18.779 1.00 95.81 94 GLN A CA 1
ATOM 759 C C . GLN A 1 94 ? -11.132 0.726 19.818 1.00 95.81 94 GLN A C 1
ATOM 761 O O . GLN A 1 94 ? -11.318 1.065 20.993 1.00 95.81 94 GLN A O 1
ATOM 766 N N . LEU A 1 95 ? -11.295 -0.541 19.428 1.00 97.19 95 LEU A N 1
ATOM 767 C CA . LEU A 1 95 ? -11.647 -1.619 20.345 1.00 97.19 95 LEU A CA 1
ATOM 768 C C . LEU A 1 95 ? -10.503 -1.932 21.318 1.00 97.19 95 LEU A C 1
ATOM 770 O O . LEU A 1 95 ? -10.769 -2.152 22.503 1.00 97.19 95 LEU A O 1
ATOM 774 N N . ALA A 1 96 ? -9.251 -1.935 20.854 1.00 95.12 96 ALA A N 1
ATOM 775 C CA . ALA A 1 96 ? -8.076 -2.102 21.703 1.00 95.12 96 ALA A CA 1
ATOM 776 C C . ALA A 1 96 ? -7.993 -0.970 22.735 1.00 95.12 96 ALA A C 1
ATOM 778 O O . ALA A 1 96 ? -7.975 -1.242 23.938 1.00 95.12 96 ALA A O 1
ATOM 779 N N . ALA A 1 97 ? -8.062 0.288 22.292 1.00 94.19 97 ALA A N 1
ATOM 780 C CA . ALA A 1 97 ? -8.058 1.456 23.171 1.00 94.19 97 ALA A CA 1
ATOM 781 C C . ALA A 1 97 ? -9.193 1.404 24.212 1.00 94.19 97 ALA A C 1
ATOM 783 O O . ALA A 1 97 ? -8.966 1.622 25.406 1.00 94.19 97 ALA A O 1
ATOM 784 N N . SER A 1 98 ? -10.407 1.037 23.786 1.00 96.75 98 SER A N 1
ATOM 785 C CA . SER A 1 98 ? -11.568 0.888 24.673 1.00 96.75 98 SER A CA 1
ATOM 786 C C . SER A 1 98 ? -11.359 -0.198 25.737 1.00 96.75 98 SER A C 1
ATOM 788 O O . SER A 1 98 ? -11.627 0.021 26.923 1.00 96.75 98 SER A O 1
ATOM 790 N N . ARG A 1 99 ? -10.836 -1.366 25.345 1.00 96.19 99 ARG A N 1
ATOM 791 C CA . ARG A 1 99 ? -10.557 -2.479 26.268 1.00 96.19 99 ARG A CA 1
ATOM 792 C C . ARG A 1 99 ? -9.435 -2.148 27.249 1.00 96.19 99 ARG A C 1
ATOM 794 O O . ARG A 1 99 ? -9.569 -2.471 28.429 1.00 96.19 99 ARG A O 1
ATOM 801 N N . HIS A 1 100 ? -8.375 -1.481 26.793 1.00 94.19 100 HIS A N 1
ATOM 802 C CA . HIS A 1 100 ? -7.297 -1.007 27.661 1.00 94.19 100 HIS A CA 1
ATOM 803 C C . HIS A 1 100 ? -7.812 -0.006 28.702 1.00 94.19 100 HIS A C 1
ATOM 805 O O . HIS A 1 100 ? -7.528 -0.162 29.889 1.00 94.19 100 HIS A O 1
ATOM 811 N N . ALA A 1 101 ? -8.643 0.962 28.302 1.00 92.94 101 ALA A N 1
ATOM 812 C CA . ALA A 1 10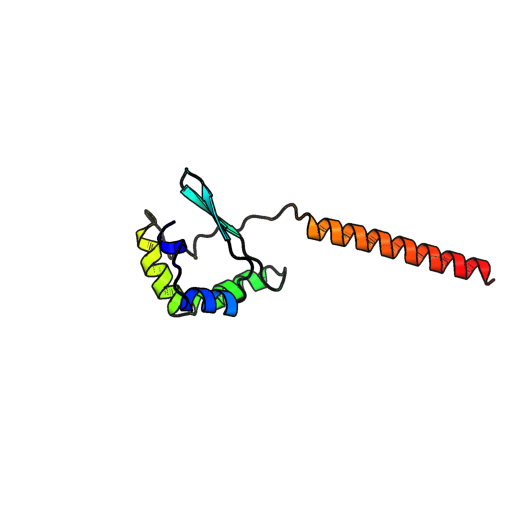1 ? -9.251 1.915 29.232 1.00 92.94 101 ALA A CA 1
ATOM 813 C C . ALA A 1 101 ? -10.119 1.221 30.301 1.00 92.94 101 ALA A C 1
ATOM 815 O O . ALA A 1 101 ? -10.037 1.553 31.487 1.00 92.94 101 ALA A O 1
ATOM 816 N N . ALA A 1 102 ? -10.912 0.218 29.905 1.00 90.50 102 ALA A N 1
ATOM 817 C CA . ALA A 1 102 ? -11.735 -0.557 30.832 1.00 90.50 102 ALA A CA 1
ATOM 818 C C . ALA A 1 102 ? -10.897 -1.366 31.842 1.00 90.50 102 ALA A C 1
ATOM 820 O O . ALA A 1 102 ? -11.279 -1.461 33.010 1.00 90.50 102 ALA A O 1
ATOM 821 N N . GLN A 1 103 ? -9.759 -1.925 31.416 1.00 90.50 103 GLN A N 1
ATOM 822 C CA . GLN A 1 103 ? -8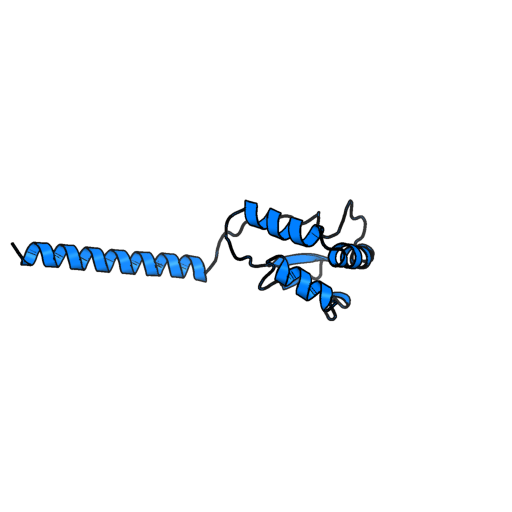.838 -2.658 32.292 1.00 90.50 103 GLN A CA 1
ATOM 823 C C . GLN A 1 103 ? -8.160 -1.732 33.307 1.00 90.50 103 GLN A C 1
ATOM 825 O O . GLN A 1 103 ? -8.172 -2.031 34.499 1.00 90.50 103 GLN A O 1
ATOM 830 N N . THR A 1 104 ? -7.647 -0.579 32.868 1.00 90.69 104 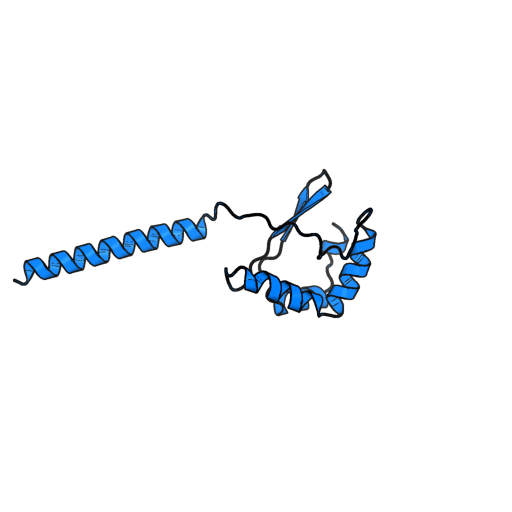THR A N 1
ATOM 831 C CA . THR A 1 104 ? -7.019 0.409 33.760 1.00 90.69 104 THR A CA 1
ATOM 832 C C . THR A 1 104 ? -7.980 0.871 34.857 1.00 90.69 104 THR A C 1
ATOM 834 O O . THR A 1 104 ? -7.613 0.887 36.031 1.00 90.69 104 THR A O 1
ATOM 837 N N . ALA A 1 105 ? -9.237 1.167 34.507 1.00 85.25 105 ALA A N 1
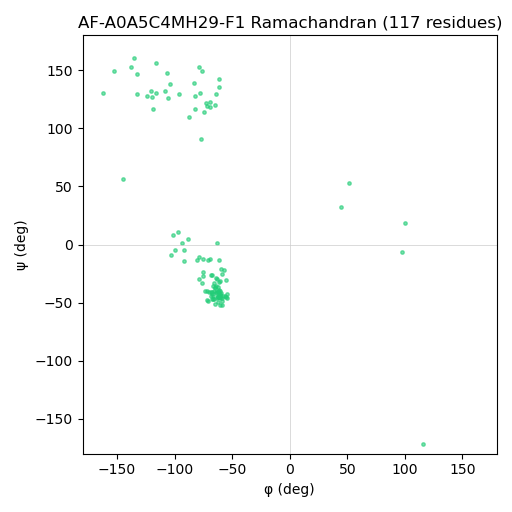ATOM 838 C CA . ALA A 1 105 ? -10.248 1.585 35.479 1.00 85.25 105 ALA A CA 1
ATOM 839 C C . ALA A 1 105 ? -10.555 0.503 36.535 1.00 85.25 105 ALA A C 1
ATOM 841 O O . ALA A 1 105 ? -10.780 0.823 37.703 1.00 85.25 105 ALA A O 1
ATOM 842 N N . GLN A 1 106 ? -10.546 -0.778 36.146 1.00 79.12 106 GLN A N 1
ATOM 843 C CA . GLN A 1 106 ? -10.755 -1.896 37.071 1.00 79.12 106 GLN A CA 1
ATOM 844 C C . GLN A 1 106 ? -9.569 -2.085 38.026 1.00 79.12 106 GLN A C 1
ATOM 846 O O . GLN A 1 106 ? -9.792 -2.299 39.218 1.00 79.12 106 GLN A O 1
ATOM 851 N N . THR A 1 107 ? -8.333 -1.953 37.534 1.00 83.31 107 THR A N 1
ATOM 852 C CA . THR A 1 107 ? -7.117 -2.045 38.359 1.00 83.31 107 THR A CA 1
ATOM 853 C C . THR A 1 107 ? -7.078 -0.945 39.417 1.00 83.31 107 THR A C 1
ATOM 855 O O . THR A 1 107 ? -6.951 -1.245 40.603 1.00 83.31 107 THR A O 1
ATOM 858 N N . THR A 1 108 ? -7.306 0.315 39.029 1.00 82.88 108 THR A N 1
ATOM 859 C CA . THR A 1 108 ? -7.324 1.443 39.976 1.00 82.88 108 THR A CA 1
ATOM 860 C C . THR A 1 108 ? -8.421 1.292 41.035 1.00 82.88 108 THR A C 1
ATOM 862 O O . THR A 1 108 ? -8.200 1.581 42.212 1.00 82.88 108 THR A O 1
ATOM 865 N N . ALA A 1 109 ? -9.607 0.801 40.656 1.00 77.31 109 ALA A N 1
ATOM 866 C CA . ALA A 1 109 ? -10.691 0.547 41.606 1.00 77.31 109 ALA A CA 1
ATOM 867 C C . ALA A 1 109 ? -10.361 -0.578 42.606 1.00 77.31 109 ALA A C 1
ATOM 869 O O . ALA A 1 109 ? -10.795 -0.515 43.758 1.00 77.31 109 ALA A O 1
ATOM 870 N N . TYR A 1 110 ? -9.601 -1.595 42.186 1.00 72.69 110 TYR A N 1
ATOM 871 C CA . TYR A 1 110 ? -9.154 -2.675 43.066 1.00 72.69 110 TYR A CA 1
ATOM 872 C C . TYR A 1 110 ? -8.086 -2.186 44.054 1.00 72.69 110 TYR A C 1
ATOM 874 O O . TYR A 1 110 ? -8.228 -2.395 45.255 1.00 72.69 110 TYR A O 1
ATOM 882 N N . GLU A 1 111 ? -7.075 -1.460 43.573 1.00 78.31 111 GLU A N 1
ATOM 883 C CA . GLU A 1 111 ? -5.998 -0.902 44.403 1.00 78.31 111 GLU A CA 1
ATOM 884 C C . GLU A 1 111 ? -6.531 0.080 45.458 1.00 78.31 111 GLU A C 1
ATOM 886 O O . GLU A 1 111 ? -6.172 -0.017 46.633 1.00 78.31 111 GLU A O 1
ATOM 891 N N . THR A 1 112 ? -7.463 0.961 45.072 1.00 75.19 112 THR A N 1
ATOM 892 C CA . THR A 1 112 ? -8.095 1.927 45.990 1.00 75.19 112 THR A CA 1
ATOM 893 C C . THR A 1 112 ? -8.857 1.216 47.111 1.00 75.19 112 THR A C 1
ATOM 895 O O . THR A 1 112 ? -8.705 1.559 48.281 1.00 75.19 112 THR A O 1
ATOM 898 N N . ARG A 1 113 ? -9.619 0.166 46.772 1.00 75.19 113 ARG A N 1
ATOM 899 C CA . ARG A 1 113 ? -10.394 -0.616 47.747 1.00 75.19 113 ARG A CA 1
ATOM 900 C C . ARG A 1 113 ? -9.495 -1.377 48.724 1.00 75.19 113 ARG A C 1
ATOM 902 O O . ARG A 1 113 ? -9.774 -1.399 49.917 1.00 75.19 113 ARG A O 1
ATOM 909 N N . THR A 1 114 ? -8.387 -1.949 48.250 1.00 70.50 114 THR A N 1
ATOM 910 C CA . THR A 1 114 ? -7.437 -2.660 49.126 1.00 70.50 114 THR A CA 1
ATOM 911 C C . THR A 1 114 ? -6.683 -1.735 50.087 1.00 70.50 114 THR A C 1
ATOM 913 O O . THR A 1 114 ? -6.279 -2.167 51.168 1.00 70.50 114 THR A O 1
ATOM 916 N N . HIS A 1 115 ? -6.516 -0.460 49.721 1.00 69.50 115 HIS A N 1
ATOM 917 C CA . HIS A 1 115 ? -5.849 0.539 50.555 1.00 69.50 115 HIS A CA 1
ATOM 918 C C . HIS A 1 115 ? -6.760 1.089 51.669 1.00 69.50 115 HIS A C 1
ATOM 920 O O . HIS A 1 115 ? -6.257 1.435 52.736 1.00 69.50 115 HIS A O 1
ATOM 926 N N . GLU A 1 116 ? -8.081 1.135 51.448 1.00 63.75 116 GLU A N 1
ATOM 927 C CA . GLU A 1 116 ? -9.081 1.497 52.469 1.00 63.75 116 GLU A CA 1
ATOM 928 C C . GLU A 1 116 ? -9.347 0.367 53.474 1.00 63.75 116 GLU A C 1
ATOM 930 O O . GLU A 1 116 ? -9.586 0.639 54.644 1.00 63.75 116 GLU A O 1
ATOM 935 N N . GLU A 1 117 ? -9.271 -0.900 53.056 1.00 61.78 117 GLU A N 1
ATOM 936 C CA . GLU A 1 117 ? -9.496 -2.054 53.945 1.00 61.78 117 GLU A CA 1
ATOM 937 C C . GLU A 1 117 ? -8.287 -2.394 54.843 1.00 61.78 117 GLU A C 1
ATOM 939 O O . GLU A 1 117 ? -8.414 -3.189 55.774 1.00 61.78 117 GLU A O 1
ATOM 944 N N . SER A 1 118 ? -7.119 -1.794 54.586 1.00 57.50 118 SER A N 1
ATOM 945 C CA . SER A 1 118 ? -5.867 -2.057 55.317 1.00 57.50 118 SER A CA 1
ATOM 946 C C . SER A 1 118 ? -5.508 -0.993 56.371 1.00 57.50 118 SER A C 1
ATOM 948 O O . SER A 1 118 ? -4.399 -1.048 56.910 1.00 57.50 118 SER A O 1
ATOM 950 N N . ASN A 1 119 ? -6.396 -0.029 56.658 1.00 47.22 119 ASN A N 1
ATOM 951 C CA . ASN A 1 119 ? -6.152 1.091 57.583 1.00 47.22 119 ASN A CA 1
ATOM 952 C C . ASN A 1 119 ? -7.187 1.170 58.714 1.00 47.22 119 ASN A C 1
ATOM 954 O O . ASN A 1 119 ? -8.399 1.112 58.412 1.00 47.22 119 ASN A O 1
#

pLDDT: mean 85.03, std 12.53, range [47.22, 98.0]

Nearest PDB structures (foldseek):
  7byw-assembly1_B  TM=7.957E-01  e=7.203E-05  Paracidovorax avenae ATCC 19860
  1x8d-assembly2_D  TM=7.796E-01  e=2.866E-04  Escherichia coli
  2op5-assembly3_F  TM=5.556E-01  e=8.738E-01  uncultured marine organism
  7xkk-assembly1_A  TM=2.833E-01  e=8.729E+00  Homo sapiens

Secondary structure (DSSP, 8-state):
-TGGGG--HHHHHHHHHHT-EEEEEEE-TTS-EEEEEE-S---HHHHHHHHHHHHT-HHHHHHHHHHHTTSSS-SS-TTT-PPPPPP---HHHHHHHHHHHHHHHHHHHHHHHHHHTT-

Foldseek 3Di:
DVCVVCPDPVLVVQLVVLFWAPWDWDADPVGDIDIDTDGPDDDPVSVVSSLVSSVPDPSSVVSQVVVVVVDDDDPDTPSVPDDDDDDPDDDVVVVVVVVVVVVVVVVVVVVVVVVVVVD

Sequence (119 aa):
KRRHAAVWPEMLEALYAAGWHNYSLFLRPDGLLIGYLETDSVEADELKDVQARMAATDVNRRWQAEMAELFEDLDGAPDEGFLELEEIFNLEDQLAASRHAAQTAQTTAYETRTHEESN

Solvent-accessible surface area (backbone atoms only — not comparable to full-atom values): 7414 Å² total; per-residue (Å²): 110,76,64,75,75,63,62,55,69,70,48,54,50,44,40,46,75,32,44,51,33,85,68,46,79,48,76,48,98,89,68,57,72,46,80,46,69,43,54,101,64,90,52,78,68,52,58,54,48,34,48,51,51,36,66,70,33,73,54,45,55,54,52,42,61,59,55,45,78,77,53,83,86,65,93,66,59,78,83,74,72,72,78,85,76,86,84,90,78,57,69,69,62,53,49,50,53,52,52,52,54,55,50,53,55,51,52,54,55,49,56,54,51,57,58,61,75,73,109

InterPro domains:
  IPR008000 Rhamnose/fucose mutarotase [PF05336] (1-91)
  IPR011008 Dimeric alpha-beta barrel [SSF54909] (1-91)

Radius of gyration: 22.22 Å; Cα contacts (8 Å, |Δi|>4): 65; chains: 1; bounding box: 31×26×78 Å

Organism: NCBI:txid2585211